Protein 8P5Q (pdb70)

Radius of gyration: 16.21 Å; Cα contacts (8 Å, |Δi|>4): 131; chains: 1; bounding box: 28×40×48 Å

Nearest PDB structures (foldseek):
  8p5q-assembly1_A  TM=1.008E+00  e=1.296E-24  Arabidopsis thaliana
  3mvc-assembly1_A  TM=4.603E-01  e=8.590E+00  Caenorhabditis elegans
  3mvc-assembly2_B  TM=4.671E-01  e=9.714E+00  Caenorhabditis elegans

Solvent-accessible surface area: 8547 Å² total; per-residue (Å²): 111,82,206,101,77,58,83,11,123,147,23,46,76,75,2,17,96,24,15,149,106,30,171,109,106,22,52,72,111,182,11,50,22,74,56,0,24,78,4,0,132,94,20,23,125,118,11,187,24,64,22,8,55,131,158,22,170,34,82,32,81,70,113,48,116,44,132,17,142,10,47,90,97,31,17,31,33,52,3,57,44,16,10,35,34,0,104,31,2,16,72,107,94,69,18,126,84,163,80,14,17,1,21,34,158,34,2,114,61,25,22,138,106,20,68,79,111,9,32,110,4,60,36,41,88,33,131,176,154

Sequence (129 aa):
SSRYENQKRRRDWNTFGQYLRNHRPPLSLSRCCSGAHVLEFLRYLDQFGKTKVHTNICHFYGHPNPPAPCPCPLRQAWGSLDALIGRLRAAFEENGGKPETNPFGARAVRLYLREVRDMQSKARGVSYEKK

Secondary structure (DSSP, 8-state):
-HHHHHHHHHHHHHHHHHHHTSSS---STT--HHHHHHHHHHGGGG--EE---TTSTTTT-SS-SS---PPEE--HHHHHHHHHHHHHHHHHTT--GGG-GGGSHHHHHHHHHHHHHHHHHHT---S--

Foldseek 3Di:
DVVVLVVLVVLQVVVVVVQCPDVVRHDPLRCALVNVVVVQQVCQVVADAFQDDPPDPCFLPQDDPDDDPGGGGHALVRLVVNLVSQLVVCVVVPHDNVSRNSPDPSNVVVSVVRQVRRCRRNNHHPDDD

GO terms:
  GO:0005634 nucleus (C, IDA)
  GO:0005634 nucleus (C, TAS)
  GO:0010199 organ boundary specification between lateral organs and the meristem (P, IMP)
  GO:0010492 maintenance of shoot apical meristem identity (P, IMP)
  GO:0048441 petal development (P, IMP)
  GO:0048834 specification of petal number (P, IMP)
  GO:0090698 post-embryonic plant morphogenesis (P, IMP)

Organism: Arabidopsis thaliana (NCBI:txid3702)

B-factor: mean 77.56, std 21.85, range [41.19, 165.43]

InterPro domains:
  IPR006936 ALOG domain [PF04852] (45-167)
  IPR006936 ALOG domain [PS51697] (54-181)
  IPR040222 ALOG family [PTHR31165] (44-198)

Structure (mmCIF, N/CA/C/O backbone):
data_8P5Q
#
_entry.id   8P5Q
#
_cell.length_a   79.798
_cell.length_b   79.798
_cell.length_c   127.012
_cell.angle_alpha   90.00
_cell.angle_beta   90.00
_cell.angle_gamma   90.00
#
_symmetry.space_group_name_H-M   'P 43 2 2'
#
loop_
_entity.id
_entity.type
_entity.pdbx_description
1 polymer 'Protein LIGHT-DEPENDENT SHORT HYPOCOTYLS 3'
2 polymer "DNA (5'-D(*AP*CP*GP*TP*CP*AP*AP*CP*AP*GP*TP*AP*AP*AP*CP*TP*A)-3')"
3 polymer "DNA (5'-D(*TP*AP*GP*TP*TP*TP*AP*CP*TP*GP*TP*TP*GP*AP*CP*GP*T)-3')"
4 non-polymer 'ZINC ION'
5 non-polymer 'SULFATE ION'
6 water water
#
loop_
_atom_site.group_PDB
_atom_site.id
_atom_site.type_symbol
_atom_site.label_atom_id
_atom_site.label_alt_id
_atom_site.label_comp_id
_atom_site.label_asym_id
_atom_site.label_entity_id
_atom_site.label_seq_id
_atom_site.pdbx_PDB_ins_code
_atom_site.Cartn_x
_atom_site.Cartn_y
_atom_site.Cartn_z
_atom_site.occupancy
_atom_site.B_iso_or_equiv
_atom_site.auth_seq_id
_atom_site.auth_comp_id
_atom_site.auth_asym_id
_atom_site.auth_atom_id
_atom_site.pdbx_PDB_model_num
ATOM 1 N N . SER A 1 1 ? -21.398 24.171 25.359 1.00 101.83 10 SER A N 1
ATOM 2 C CA . SER A 1 1 ? -20.521 23.839 26.477 1.00 104.76 10 SER A CA 1
ATOM 3 C C . SER A 1 1 ? -20.817 22.438 27.004 1.00 107.40 10 SER A C 1
ATOM 4 O O . SER A 1 1 ? -19.958 21.557 26.956 1.00 111.67 10 SER A O 1
ATOM 7 N N . SER A 1 2 ? -22.036 22.236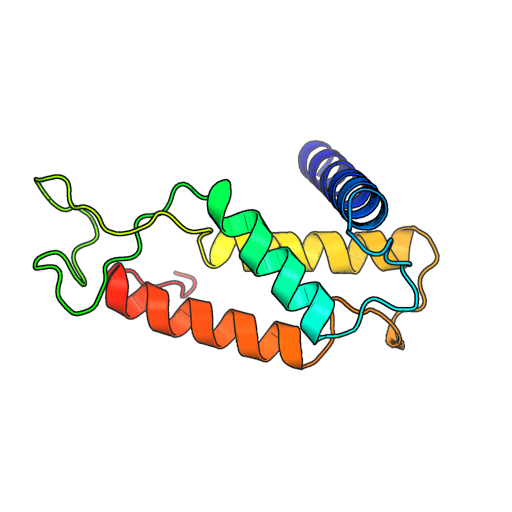 27.512 1.00 91.75 11 SER A N 1
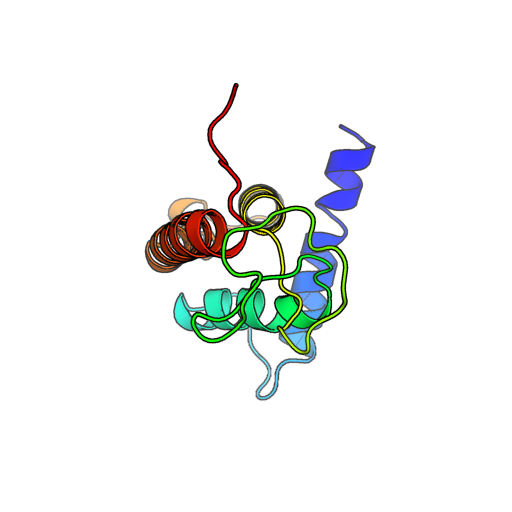ATOM 8 C CA . SER A 1 2 ? -22.418 20.913 27.996 1.00 87.54 11 SER A CA 1
ATOM 9 C C . SER A 1 2 ? -22.406 19.892 26.866 1.00 93.92 11 SER A C 1
ATOM 10 O O . SER A 1 2 ? -21.945 18.759 27.047 1.00 91.69 11 SER A O 1
ATOM 13 N N . ARG A 1 3 ? -22.911 20.272 25.691 1.00 73.87 12 ARG A N 1
ATOM 14 C CA . ARG A 1 3 ? -22.811 19.388 24.536 1.00 84.63 12 ARG A CA 1
ATOM 15 C C . ARG A 1 3 ? -21.361 19.230 24.098 1.00 76.57 12 ARG A C 1
ATOM 16 O O . ARG A 1 3 ? -20.949 18.145 23.670 1.00 81.49 12 ARG A O 1
ATOM 24 N N . TYR A 1 4 ? -20.571 20.300 24.207 1.00 77.72 13 TYR A N 1
ATOM 25 C CA . TYR A 1 4 ? -19.159 20.215 23.854 1.00 75.03 13 TYR A CA 1
ATOM 26 C C . TYR A 1 4 ? -18.405 19.295 24.806 1.00 75.68 13 TYR A C 1
ATOM 27 O O . TYR A 1 4 ? -17.587 18.477 24.369 1.00 69.92 13 TYR A O 1
ATOM 36 N N . GLU A 1 5 ? -18.673 19.407 26.109 1.00 72.92 14 GLU A N 1
ATOM 37 C CA . GLU A 1 5 ? -17.970 18.576 27.081 1.00 76.85 14 GLU A CA 1
ATOM 38 C C . GLU A 1 5 ? -18.333 17.105 26.924 1.00 78.48 14 GLU A C 1
ATOM 39 O O . GLU A 1 5 ? -17.456 16.235 26.995 1.00 72.91 14 GLU A O 1
ATOM 45 N N . ASN A 1 6 ? -19.616 16.801 26.718 1.00 71.28 15 ASN A N 1
ATOM 46 C CA . ASN A 1 6 ? -20.004 15.416 26.473 1.00 76.78 15 ASN A CA 1
ATOM 47 C C . ASN A 1 6 ? -19.393 14.903 25.178 1.00 73.71 15 ASN A C 1
ATOM 48 O O . ASN A 1 6 ? -18.981 13.740 25.093 1.00 77.79 15 ASN A O 1
ATOM 53 N N . GLN A 1 7 ? -19.319 15.761 24.159 1.00 66.38 16 GLN A N 1
ATOM 54 C CA . GLN A 1 7 ? -18.604 15.397 22.942 1.00 72.09 16 GLN A CA 1
ATOM 55 C C . GLN A 1 7 ? -17.139 15.101 23.237 1.00 63.72 16 GLN A C 1
ATOM 56 O O . GLN A 1 7 ? -16.582 14.115 22.739 1.00 65.57 16 GLN A O 1
ATOM 62 N N . LYS A 1 8 ? -16.498 15.946 24.051 1.00 70.49 17 LYS A N 1
ATOM 63 C CA . LYS A 1 8 ? -15.106 15.709 24.421 1.00 67.41 17 LYS A CA 1
ATOM 64 C C . LYS A 1 8 ? -14.960 14.420 25.217 1.00 67.24 17 LYS A C 1
ATOM 65 O O . LYS A 1 8 ? -14.047 13.626 24.964 1.00 63.29 17 LYS A O 1
ATOM 71 N N . ARG A 1 9 ? -15.849 14.196 26.190 1.00 64.59 18 ARG A N 1
ATOM 72 C CA A ARG A 1 9 ? -15.784 12.973 26.982 0.56 68.79 18 ARG A CA 1
ATOM 73 C CA B ARG A 1 9 ? -15.776 12.970 26.979 0.44 68.80 18 ARG A CA 1
ATOM 74 C C . ARG A 1 9 ? -15.969 11.739 26.105 1.00 71.34 18 ARG A C 1
ATOM 75 O O . ARG A 1 9 ? -15.275 10.730 26.282 1.00 75.79 18 ARG A O 1
ATOM 90 N N . ARG A 1 10 ? -16.899 11.804 25.149 1.00 72.54 19 ARG A N 1
ATOM 91 C CA . ARG A 1 10 ? -17.113 10.674 24.250 1.00 72.55 19 ARG A CA 1
ATOM 92 C C . ARG A 1 10 ? -15.880 10.401 23.397 1.00 69.24 19 ARG A C 1
ATOM 93 O O . ARG A 1 10 ? -15.511 9.241 23.182 1.00 75.33 19 ARG A O 1
ATOM 101 N N . ASP A 1 11 ? -15.228 11.457 22.902 1.00 64.42 20 ASP A N 1
ATOM 102 C CA . ASP A 1 11 ? -14.011 11.268 22.116 1.00 68.37 20 ASP A CA 1
ATOM 103 C C . ASP A 1 11 ? -12.891 10.673 22.958 1.00 64.17 20 ASP A C 1
ATOM 104 O O . ASP A 1 11 ? -12.084 9.884 22.454 1.00 66.25 20 ASP A O 1
ATOM 109 N N . TRP A 1 12 ? -12.820 11.041 24.239 1.00 61.14 21 TRP A N 1
ATOM 110 C CA . TRP A 1 12 ? -11.792 10.477 25.106 1.00 64.68 21 TRP A CA 1
ATOM 111 C C . TRP A 1 12 ? -12.030 8.992 25.345 1.00 72.29 21 TRP A C 1
ATOM 112 O O . TRP A 1 12 ? -11.083 8.197 25.339 1.00 69.07 21 TRP A O 1
ATOM 123 N N . ASN A 1 13 ? -13.288 8.596 25.556 1.00 72.65 22 ASN A N 1
ATOM 124 C CA . ASN A 1 13 ? -13.590 7.179 25.723 1.00 71.38 22 ASN A CA 1
ATOM 125 C C . ASN A 1 13 ? -13.447 6.422 24.410 1.00 65.73 22 ASN A C 1
ATOM 126 O O . ASN A 1 13 ? -13.014 5.264 24.409 1.00 75.55 22 ASN A O 1
ATOM 131 N N . THR A 1 14 ? -13.801 7.055 23.288 1.00 65.12 23 THR A N 1
ATOM 132 C CA . THR A 1 14 ? -13.573 6.436 21.987 1.00 74.80 23 THR A CA 1
ATOM 133 C C . THR A 1 14 ? -12.086 6.205 21.746 1.00 63.25 23 THR A C 1
ATOM 134 O O . THR A 1 14 ? -11.687 5.142 21.255 1.00 72.96 23 THR A O 1
ATOM 138 N N . PHE A 1 15 ? -11.250 7.185 22.095 1.00 68.49 24 PHE A N 1
ATOM 139 C CA . PHE A 1 15 ? -9.808 6.990 21.979 1.00 65.27 24 PHE A CA 1
ATOM 140 C C . PHE A 1 15 ? -9.315 5.915 22.936 1.00 70.42 24 PHE A C 1
ATOM 141 O O . PHE A 1 15 ? -8.338 5.220 22.636 1.00 63.26 24 PHE A O 1
ATOM 149 N N . GLY A 1 16 ? -9.977 5.761 24.084 1.00 61.02 25 GLY A N 1
ATOM 150 C CA . GLY A 1 16 ? -9.596 4.704 25.007 1.00 70.77 25 GLY A CA 1
ATOM 151 C C . GLY A 1 16 ? -9.891 3.323 24.453 1.00 72.32 25 GLY A C 1
ATOM 152 O O . GLY A 1 16 ? -9.043 2.428 24.503 1.00 82.11 25 GLY A O 1
ATOM 153 N N . GLN A 1 17 ? -11.101 3.132 23.918 1.00 82.22 26 GLN A N 1
ATOM 154 C CA . GLN A 1 17 ? -11.440 1.859 23.291 1.00 85.51 26 GLN A CA 1
ATOM 155 C C . GLN A 1 17 ? -10.559 1.584 22.080 1.00 74.74 26 GLN A C 1
ATOM 156 O O . GLN A 1 17 ? -10.272 0.420 21.774 1.00 72.87 26 GLN A O 1
ATOM 162 N N . TYR A 1 18 ? -10.121 2.637 21.383 1.00 70.93 27 TYR A N 1
ATOM 163 C CA . TYR A 1 18 ? -9.210 2.453 20.257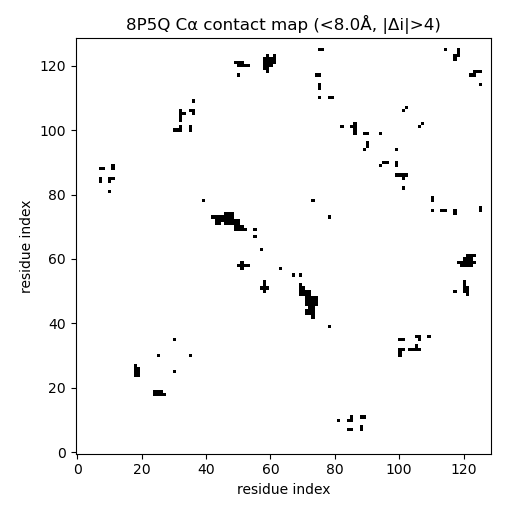 1.00 69.0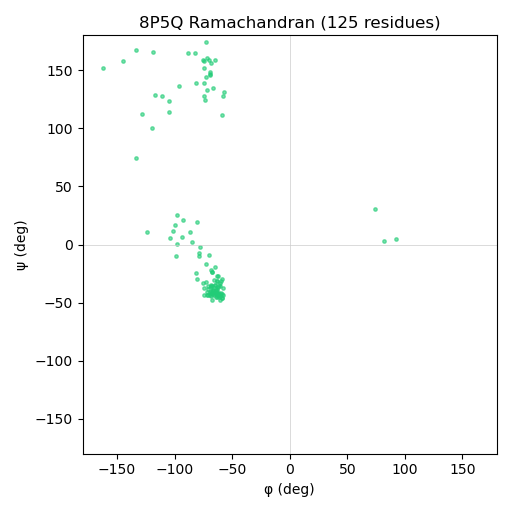5 27 TYR A CA 1
ATOM 164 C C . TYR A 1 18 ? -7.901 1.821 20.708 1.00 67.75 27 TYR A C 1
ATOM 165 O O . TYR A 1 18 ? -7.397 0.891 20.067 1.00 74.44 27 TYR A O 1
ATOM 174 N N . LEU A 1 19 ? -7.334 2.313 21.813 1.00 69.93 28 LEU A N 1
ATOM 175 C CA . LEU A 1 19 ? -6.082 1.749 22.306 1.00 80.32 28 LEU A CA 1
ATOM 176 C C . LEU A 1 19 ? -6.259 0.304 22.751 1.00 70.79 28 LEU A C 1
ATOM 177 O O . LEU A 1 19 ? -5.345 -0.513 22.592 1.00 75.54 28 LEU A O 1
ATOM 182 N N . ARG A 1 20 ? -7.422 -0.033 23.314 1.00 78.37 29 ARG A N 1
ATOM 183 C CA . ARG A 1 20 ? -7.639 -1.403 23.771 1.00 79.32 29 ARG A CA 1
ATOM 184 C C . ARG A 1 20 ? -7.899 -2.352 22.606 1.00 66.38 29 ARG A C 1
ATOM 185 O O . ARG A 1 20 ? -7.521 -3.528 22.670 1.00 76.68 29 ARG A O 1
ATOM 193 N N . ASN A 1 21 ? -8.538 -1.869 21.543 1.00 75.08 30 ASN A N 1
ATOM 194 C CA . ASN A 1 21 ? -8.759 -2.654 20.335 1.00 75.12 30 ASN A CA 1
ATOM 195 C C . ASN A 1 21 ? -7.575 -2.600 19.377 1.00 81.59 30 ASN A C 1
ATOM 196 O O . ASN A 1 21 ? -7.648 -3.178 18.287 1.00 87.75 30 ASN A O 1
ATOM 201 N N . HIS A 1 22 ? -6.499 -1.918 19.753 1.00 71.85 31 HIS A N 1
ATOM 202 C CA . HIS A 1 22 ? -5.295 -1.883 18.936 1.00 73.86 31 HIS A CA 1
ATOM 203 C C . HIS A 1 22 ? -4.578 -3.226 19.013 1.00 65.10 31 HIS A C 1
ATOM 204 O O . HIS A 1 22 ? -4.576 -3.886 20.054 1.00 60.59 31 HIS A O 1
ATOM 211 N N . ARG A 1 23 ? -3.978 -3.636 17.901 1.00 61.75 32 ARG A N 1
ATOM 212 C CA . ARG A 1 23 ? -3.239 -4.898 17.830 1.00 80.46 32 ARG A CA 1
ATOM 213 C C . ARG A 1 23 ? -1.849 -4.638 17.268 1.00 80.73 32 ARG A C 1
ATOM 214 O O . ARG A 1 23 ? -1.725 -4.276 16.079 1.00 67.34 32 ARG A O 1
ATOM 222 N N . PRO A 1 24 ? -0.783 -4.805 18.067 1.00 69.68 33 PRO A N 1
ATOM 223 C CA . PRO A 1 24 ? -0.771 -5.184 19.491 1.00 71.95 33 PRO A CA 1
ATOM 224 C C . PRO A 1 24 ? -1.412 -4.122 20.382 1.00 70.08 33 PRO A C 1
ATOM 225 O O . PRO A 1 24 ? -1.530 -2.967 19.981 1.00 59.95 33 PRO A O 1
ATOM 229 N N . PRO A 1 25 ? -1.856 -4.503 21.580 1.00 73.95 34 PRO A N 1
ATOM 230 C CA . PRO A 1 25 ? -2.470 -3.525 22.488 1.00 77.22 34 PRO A CA 1
ATOM 231 C C . PRO A 1 25 ? -1.524 -2.369 22.782 1.00 72.56 34 PRO A C 1
ATOM 232 O O . PRO A 1 25 ? -0.355 -2.569 23.120 1.00 76.30 34 PRO A O 1
ATOM 236 N N . LEU A 1 26 ? -2.045 -1.153 22.651 1.00 76.30 35 LEU A N 1
ATOM 237 C CA . LEU A 1 26 ? -1.258 0.066 22.761 1.00 80.42 35 LEU A CA 1
ATOM 238 C C . LEU A 1 26 ? -1.636 0.816 24.030 1.00 70.12 35 LEU A C 1
ATOM 239 O O . LEU A 1 26 ? -2.818 1.086 24.268 1.00 78.37 35 LEU A O 1
ATOM 244 N N . SER A 1 27 ? -0.635 1.156 24.835 1.00 69.82 36 SER A N 1
ATOM 245 C CA . SER A 1 27 ? -0.849 1.931 26.046 1.00 68.89 36 SER A CA 1
ATOM 246 C C . SER A 1 27 ? -0.779 3.426 25.746 1.00 74.03 36 SER A C 1
ATOM 247 O O . SER A 1 27 ? -0.293 3.857 24.697 1.00 69.92 36 SER A O 1
ATOM 250 N N . LEU A 1 28 ? -1.268 4.224 26.698 1.00 72.89 37 LEU A N 1
ATOM 251 C CA . LEU A 1 28 ? -1.269 5.673 26.524 1.00 71.68 37 LEU A CA 1
ATOM 252 C C . LEU A 1 28 ? 0.149 6.232 26.513 1.00 72.65 37 LEU A C 1
ATOM 253 O O . LEU A 1 28 ? 0.457 7.142 25.734 1.00 72.93 37 LEU A O 1
ATOM 258 N N . SER A 1 29 ? 1.028 5.700 27.364 1.00 72.44 38 SER A N 1
ATOM 259 C CA . SER A 1 29 ? 2.394 6.203 27.431 1.00 71.64 38 SER A CA 1
ATOM 260 C C . SER A 1 29 ? 3.194 5.888 26.175 1.00 75.60 38 SER A C 1
ATOM 261 O O . SER A 1 29 ? 4.184 6.574 25.901 1.00 81.27 38 SER A O 1
ATOM 264 N N . ARG A 1 30 ? 2.793 4.874 25.408 1.00 66.41 39 ARG A N 1
ATOM 265 C CA . ARG A 1 30 ? 3.498 4.490 24.194 1.00 63.59 39 ARG A CA 1
ATOM 266 C C . ARG A 1 30 ? 2.827 5.025 22.935 1.00 66.00 39 ARG A C 1
ATOM 267 O O . ARG A 1 30 ? 3.119 4.548 21.833 1.00 62.68 39 ARG A O 1
ATOM 275 N N . CYS A 1 31 ? 1.942 6.011 23.078 1.00 67.22 40 CYS A N 1
ATOM 276 C CA A CYS A 1 31 ? 1.262 6.622 21.938 0.47 66.58 40 CYS A CA 1
ATOM 277 C CA B CYS A 1 31 ? 1.262 6.626 21.938 0.53 66.58 40 CYS A CA 1
ATOM 278 C C . CYS A 1 31 ? 2.208 7.636 21.304 1.00 69.15 40 CYS A C 1
ATOM 279 O O . CYS A 1 31 ? 2.188 8.826 21.620 1.00 68.22 40 CYS A O 1
ATOM 284 N N . SER A 1 32 ? 3.048 7.153 20.394 1.00 69.33 41 SER A N 1
ATOM 285 C CA . SER A 1 32 ? 4.015 8.011 19.727 1.00 57.06 41 SER A CA 1
ATOM 286 C C . SER A 1 32 ? 3.311 8.925 18.728 1.00 60.70 41 SER A C 1
ATOM 287 O O . SER A 1 32 ? 2.105 8.819 18.480 1.00 62.32 41 SER A O 1
ATOM 290 N N . GLY A 1 33 ? 4.087 9.837 18.141 1.00 60.57 42 GLY A N 1
ATOM 291 C CA . GLY A 1 33 ? 3.543 10.688 17.098 1.00 51.09 42 GLY A CA 1
ATOM 292 C C . GLY A 1 33 ? 2.996 9.889 15.932 1.00 59.08 42 GLY A C 1
ATOM 293 O O . GLY A 1 33 ? 1.909 10.176 15.425 1.00 58.45 42 GLY A O 1
ATOM 294 N N . ALA A 1 34 ? 3.734 8.862 15.504 1.00 54.33 43 ALA A N 1
ATOM 295 C CA . ALA A 1 34 ? 3.254 8.009 14.423 1.00 65.79 43 ALA A CA 1
ATOM 296 C C . ALA A 1 34 ? 1.946 7.324 14.797 1.00 70.53 43 ALA A C 1
ATOM 297 O O . ALA A 1 34 ? 1.070 7.137 13.945 1.00 62.35 43 ALA A O 1
ATOM 299 N N . HIS A 1 35 ? 1.793 6.947 16.070 1.00 67.07 44 HIS A N 1
ATOM 300 C CA . HIS A 1 35 ? 0.579 6.254 16.492 1.00 65.97 44 HIS A CA 1
ATOM 301 C C . HIS A 1 35 ? -0.623 7.192 16.505 1.00 61.67 44 HIS A C 1
ATOM 302 O O . HIS A 1 35 ? -1.733 6.788 16.141 1.00 60.64 44 HIS A O 1
ATOM 309 N N . VAL A 1 36 ? -0.424 8.446 16.918 1.00 52.45 45 VAL A N 1
ATOM 310 C CA . VAL A 1 36 ? -1.514 9.417 16.869 1.00 51.22 45 VAL A CA 1
ATOM 311 C C . VAL A 1 36 ? -1.957 9.642 15.430 1.00 59.01 45 VAL A C 1
ATOM 312 O O . VAL A 1 36 ? -3.158 9.688 15.133 1.00 51.16 45 VAL A O 1
ATOM 316 N N . LEU A 1 37 ? -0.997 9.779 14.512 1.00 53.71 46 LEU A N 1
ATOM 317 C CA . LEU A 1 37 ? -1.344 9.923 13.102 1.00 56.29 46 LEU A CA 1
ATOM 318 C C . LEU A 1 37 ? -2.034 8.671 12.577 1.00 62.47 46 LEU A C 1
ATOM 319 O O . LEU A 1 37 ? -2.980 8.765 11.787 1.00 56.61 46 LEU A O 1
ATOM 324 N N . GLU A 1 38 ? -1.574 7.491 13.010 1.00 48.45 47 GLU A N 1
ATOM 325 C CA . GLU A 1 38 ? -2.258 6.249 12.665 1.00 55.77 47 GLU A CA 1
ATOM 326 C C . GLU A 1 38 ? -3.706 6.275 13.141 1.00 56.55 47 GLU A C 1
ATOM 327 O O . GLU A 1 38 ? -4.607 5.786 12.450 1.00 55.66 47 GLU A O 1
ATOM 333 N N . PHE A 1 39 ? -3.949 6.858 14.318 1.00 57.34 48 PHE A N 1
ATOM 334 C CA . PHE A 1 39 ? -5.313 6.982 14.824 1.00 55.99 48 PHE A CA 1
ATOM 335 C C . PHE A 1 39 ? -6.140 7.929 13.962 1.00 56.50 48 PHE A C 1
ATOM 336 O O . PHE A 1 39 ? -7.314 7.658 13.685 1.00 58.84 48 PHE A O 1
ATOM 344 N N . LEU A 1 40 ? -5.543 9.037 13.516 1.00 53.51 49 LEU A N 1
ATOM 345 C CA . LEU A 1 40 ? -6.281 9.985 12.687 1.00 50.75 49 LEU A CA 1
ATOM 346 C C . LEU A 1 40 ? -6.600 9.396 11.317 1.00 54.09 49 LEU A C 1
ATOM 347 O O . LEU A 1 40 ? -7.665 9.672 10.754 1.00 56.24 49 LEU A O 1
ATOM 352 N N . ARG A 1 41 ? -5.694 8.587 10.761 1.00 53.45 50 ARG A N 1
ATOM 353 C CA . ARG A 1 41 ? -5.986 7.929 9.490 1.00 53.43 50 ARG A CA 1
ATOM 354 C C . ARG A 1 41 ? -7.079 6.882 9.656 1.00 61.22 50 ARG A C 1
ATOM 355 O O . ARG A 1 41 ? -7.915 6.700 8.763 1.00 58.16 50 ARG A O 1
ATOM 363 N N . TYR A 1 42 ? -7.083 6.186 10.796 1.00 56.41 51 TYR A N 1
ATOM 364 C CA . TYR A 1 42 ? -8.122 5.201 11.077 1.00 54.79 51 TYR A CA 1
ATOM 365 C C . TYR A 1 42 ? -9.512 5.826 11.065 1.00 61.09 51 TYR A C 1
ATOM 366 O O . TYR A 1 42 ? -10.490 5.157 10.718 1.00 55.26 51 TYR A O 1
ATOM 375 N N . LEU A 1 43 ? -9.618 7.106 11.422 1.00 51.64 52 LEU A N 1
ATOM 376 C CA . LEU A 1 43 ? -10.913 7.767 11.497 1.00 58.80 52 LEU A CA 1
ATOM 377 C C . LEU A 1 43 ? -11.457 8.187 10.139 1.00 56.71 52 LEU A C 1
ATOM 378 O O . LEU A 1 43 ? -12.620 8.598 10.064 1.00 55.33 52 LEU A O 1
ATOM 383 N N . ASP A 1 44 ? -10.657 8.101 9.070 1.00 53.39 53 ASP A N 1
ATOM 384 C CA . ASP A 1 44 ? -11.144 8.507 7.754 1.00 51.67 53 ASP A CA 1
ATOM 385 C C . ASP A 1 44 ? -12.317 7.650 7.294 1.00 65.58 53 ASP A C 1
ATOM 386 O O . ASP A 1 44 ? -13.149 8.114 6.506 1.00 66.11 53 ASP A O 1
ATOM 391 N N . GLN A 1 45 ? -12.407 6.406 7.771 1.00 53.12 54 GLN A N 1
ATOM 392 C CA . GLN A 1 45 ? -13.528 5.552 7.396 1.00 57.35 54 GLN A CA 1
ATOM 393 C C . GLN A 1 45 ? -14.858 6.078 7.916 1.00 63.87 54 GLN A C 1
ATOM 394 O O . GLN A 1 45 ? -15.909 5.680 7.405 1.00 64.53 54 GLN A O 1
ATOM 400 N N . PHE A 1 46 ? -14.842 6.952 8.921 1.00 61.29 55 PHE A N 1
ATOM 401 C CA . PHE A 1 46 ? -16.056 7.572 9.429 1.00 66.68 55 PHE A CA 1
ATOM 402 C C . PHE A 1 46 ? -16.281 8.965 8.861 1.00 70.98 55 PHE A C 1
ATOM 403 O O . PHE A 1 46 ? -17.266 9.616 9.221 1.00 70.14 55 PHE A O 1
ATOM 411 N N . GLY A 1 47 ? -15.392 9.438 7.991 1.00 56.99 56 GLY A N 1
ATOM 412 C CA . GLY A 1 47 ? -15.587 10.730 7.373 1.00 57.74 56 GLY A CA 1
ATOM 413 C C . GLY A 1 47 ? -16.706 10.714 6.352 1.00 58.53 56 GLY A C 1
ATOM 414 O O . GLY A 1 47 ? -17.125 9.670 5.851 1.00 57.29 56 GLY A O 1
ATOM 415 N N . LYS A 1 48 ? -17.209 11.909 6.046 1.00 53.75 57 LYS A N 1
ATOM 416 C CA . LYS A 1 48 ? -18.262 12.076 5.053 1.00 59.75 57 LYS A CA 1
ATOM 417 C C . LYS A 1 48 ? -17.863 13.050 3.953 1.00 61.91 57 LYS A C 1
ATOM 418 O O . LYS A 1 48 ? -18.708 13.427 3.133 1.00 62.52 57 LYS A O 1
ATOM 424 N N . THR A 1 49 ? -16.595 13.447 3.898 1.00 51.89 58 THR A N 1
ATOM 425 C CA . THR A 1 49 ? -16.144 14.522 3.025 1.00 52.74 58 THR A CA 1
ATOM 426 C C . TH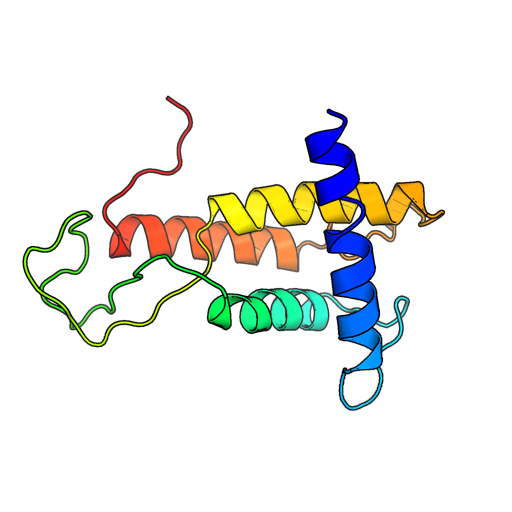R A 1 49 ? -15.390 13.946 1.832 1.00 56.57 58 THR A C 1
ATOM 427 O O . THR A 1 49 ? -14.396 13.230 2.003 1.00 56.80 58 THR A O 1
ATOM 431 N N . LYS A 1 50 ? -15.864 14.272 0.632 1.00 54.85 59 LYS A N 1
ATOM 432 C CA . LYS A 1 50 ? -15.250 13.804 -0.605 1.00 50.58 59 LYS A CA 1
ATOM 433 C C . LYS A 1 50 ? -13.945 14.556 -0.847 1.00 59.58 59 LYS A C 1
ATOM 434 O O . LYS A 1 50 ? -13.932 15.791 -0.880 1.00 57.70 59 LYS A O 1
ATOM 440 N N . VAL A 1 51 ? -12.847 13.820 -1.003 1.00 52.97 60 VAL A N 1
ATOM 441 C CA . VAL A 1 51 ? -11.538 14.406 -1.289 1.00 48.75 60 VAL A CA 1
ATOM 442 C C . VAL A 1 51 ? -11.082 13.831 -2.623 1.00 48.54 60 VAL A C 1
ATOM 443 O O . VAL A 1 51 ? -10.586 12.700 -2.686 1.00 52.44 60 VAL A O 1
ATOM 447 N N . HIS A 1 52 ? -11.241 14.607 -3.691 1.00 48.64 61 HIS A N 1
ATOM 448 C CA . HIS A 1 52 ? -10.979 14.099 -5.028 1.00 56.07 61 HIS A CA 1
ATOM 449 C C . HIS A 1 52 ? -9.494 13.846 -5.248 1.00 60.56 61 HIS A C 1
ATOM 450 O O . HIS A 1 52 ? -8.632 14.550 -4.714 1.00 55.70 61 HIS A O 1
ATOM 457 N N . THR A 1 53 ? -9.202 12.821 -6.045 1.00 45.68 62 THR A N 1
ATOM 458 C CA . THR A 1 53 ? -7.840 12.551 -6.471 1.00 53.67 62 THR A CA 1
ATOM 459 C C . THR A 1 53 ? -7.479 13.431 -7.663 1.00 56.92 62 THR A C 1
ATOM 460 O O . THR A 1 53 ? -8.342 14.012 -8.326 1.00 56.16 62 THR A O 1
ATOM 464 N N . ASN A 1 54 ? -6.179 13.506 -7.952 1.00 51.52 63 ASN A N 1
ATOM 465 C CA . ASN A 1 54 ? -5.706 14.374 -9.024 1.00 48.23 63 ASN A CA 1
ATOM 466 C C . ASN A 1 54 ? -6.098 13.884 -10.413 1.00 61.59 63 ASN A C 1
ATOM 467 O O . ASN A 1 54 ? -5.910 14.626 -11.383 1.00 58.48 63 ASN A O 1
ATOM 472 N N . ILE A 1 55 ? -6.641 12.671 -10.537 1.00 58.44 64 ILE A N 1
ATOM 473 C CA . ILE A 1 55 ? -7.089 12.165 -11.832 1.00 51.37 64 ILE A CA 1
ATOM 474 C C . ILE A 1 55 ? -8.591 12.315 -12.036 1.00 47.51 64 ILE A C 1
ATOM 475 O O . ILE A 1 55 ? -9.074 12.099 -13.160 1.00 57.65 64 ILE A O 1
ATOM 480 N N . CYS A 1 56 ? -9.342 12.672 -10.998 1.00 58.02 65 CYS A N 1
ATOM 481 C CA . CYS A 1 56 ? -10.782 12.843 -11.131 1.00 62.54 65 CYS A CA 1
ATOM 482 C C . CYS A 1 56 ? -11.101 14.208 -11.723 1.00 62.22 65 CYS A C 1
ATOM 483 O O . CYS A 1 56 ? -10.495 15.219 -11.356 1.00 58.97 65 CYS A O 1
ATOM 486 N N . HIS A 1 57 ? -12.075 14.233 -12.634 1.00 64.27 66 HIS A N 1
ATOM 487 C CA . HIS A 1 57 ? -12.442 15.483 -13.289 1.00 64.23 66 HIS A CA 1
ATOM 488 C C . HIS A 1 57 ? -12.985 16.509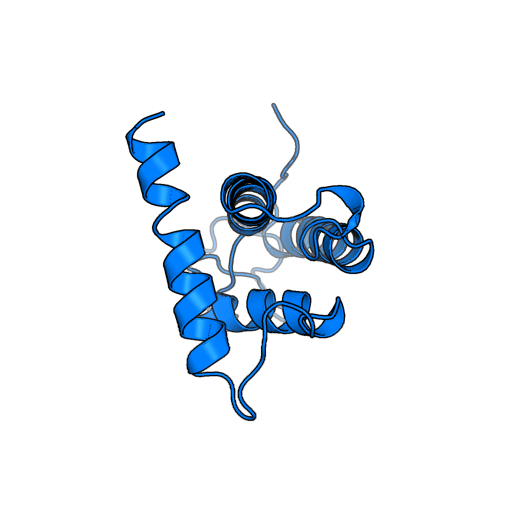 -12.300 1.00 64.66 66 HIS A C 1
ATOM 489 O O . HIS A 1 57 ? -12.866 17.717 -12.534 1.00 67.29 66 HIS A O 1
ATOM 496 N N . PHE A 1 58 ? -13.571 16.058 -11.191 1.00 56.82 67 PHE A N 1
ATOM 497 C CA . PHE A 1 58 ? -14.193 16.952 -10.221 1.00 60.30 67 PHE A CA 1
ATOM 498 C C . PHE A 1 58 ? -13.213 17.491 -9.187 1.00 62.02 67 PHE A C 1
ATOM 499 O O . PHE A 1 58 ? -13.648 18.089 -8.197 1.00 60.32 67 PHE A O 1
ATOM 507 N N . TYR A 1 59 ? -11.913 17.285 -9.384 1.00 62.47 68 TYR A N 1
ATOM 508 C CA . TYR A 1 59 ? -10.916 17.843 -8.480 1.00 53.70 68 TYR A CA 1
ATOM 509 C C . TYR A 1 59 ? -11.062 19.358 -8.420 1.00 51.51 68 TYR A C 1
ATOM 510 O O . TYR A 1 59 ? -11.105 20.032 -9.454 1.00 50.72 68 TYR A O 1
ATOM 519 N N . GLY A 1 60 ? -11.157 19.893 -7.206 1.00 53.18 69 GLY A N 1
ATOM 520 C CA . GLY A 1 60 ? -11.328 21.319 -7.027 1.00 54.50 69 GLY A CA 1
ATOM 521 C C . GLY A 1 60 ? -12.745 21.834 -7.180 1.00 65.48 69 GLY A C 1
ATOM 522 O O . GLY A 1 60 ? -12.950 23.052 -7.106 1.00 58.69 69 GLY A O 1
ATOM 523 N N . HIS A 1 61 ? -13.726 20.959 -7.397 1.00 59.98 70 HIS A N 1
ATOM 524 C CA . HIS A 1 61 ? -15.124 21.374 -7.486 1.00 62.50 70 HIS A CA 1
ATOM 525 C C . HIS A 1 61 ? -15.848 20.986 -6.206 1.00 72.06 70 HIS A C 1
ATOM 526 O O . HIS A 1 61 ? -16.005 19.786 -5.930 1.00 74.00 70 HIS A O 1
ATOM 533 N N . PRO A 1 62 ? -16.310 21.948 -5.403 1.00 71.97 71 PRO A N 1
ATOM 534 C CA . PRO A 1 62 ? -16.966 21.593 -4.134 1.00 81.82 71 PRO A CA 1
ATOM 535 C C . PRO A 1 62 ? -18.358 21.005 -4.300 1.00 82.63 71 PRO A C 1
ATOM 536 O O . PRO A 1 62 ? -18.865 20.396 -3.349 1.00 87.73 71 PRO A O 1
ATOM 540 N N . ASN A 1 63 ? -18.991 21.161 -5.462 1.00 77.01 72 ASN A N 1
ATOM 541 C CA . ASN A 1 63 ? -20.343 20.654 -5.707 1.00 90.19 72 ASN A CA 1
ATOM 542 C C . ASN A 1 63 ? -20.391 19.944 -7.054 1.00 78.74 72 ASN A C 1
ATOM 543 O O . ASN A 1 63 ? -20.952 20.464 -8.028 1.00 83.27 72 ASN A O 1
ATOM 548 N N . PRO A 1 64 ? -19.826 18.739 -7.143 1.00 79.65 73 PRO A N 1
ATOM 549 C CA . PRO A 1 64 ? -19.837 18.021 -8.413 1.00 82.90 73 PRO A CA 1
ATOM 550 C C . PRO A 1 64 ? -21.240 17.562 -8.764 1.00 92.76 73 PRO A C 1
ATOM 551 O O . PRO A 1 64 ? -22.039 17.219 -7.874 1.00 92.01 73 PRO A O 1
ATOM 555 N N . PRO A 1 65 ? -21.591 17.539 -10.048 1.00 83.88 74 PRO A N 1
ATOM 556 C CA . PRO A 1 65 ? -22.945 17.134 -10.438 1.00 97.93 74 PRO A CA 1
ATOM 557 C C . PRO A 1 65 ? -23.057 15.652 -10.761 1.00 95.31 74 PRO A C 1
ATOM 558 O O . PRO A 1 65 ? -23.985 15.242 -11.463 1.00 94.20 74 PRO A O 1
ATOM 562 N N . ALA A 1 66 ? -22.123 14.841 -10.266 1.00 98.45 75 ALA A N 1
ATOM 563 C CA . ALA A 1 66 ? -22.119 13.416 -10.566 1.00 94.52 75 ALA A CA 1
ATOM 564 C C . ALA A 1 66 ? -21.240 12.706 -9.550 1.00 92.74 75 ALA A C 1
ATOM 565 O O . ALA A 1 66 ? -20.302 13.311 -9.020 1.00 92.70 75 ALA A O 1
ATOM 567 N N . PRO A 1 67 ? -21.514 11.439 -9.255 1.00 91.82 76 PRO A N 1
ATOM 568 C CA . PRO A 1 67 ? -20.667 10.698 -8.318 1.00 80.45 76 PRO A CA 1
ATOM 569 C C . PRO A 1 67 ? -19.342 10.300 -8.952 1.00 88.09 76 PRO A C 1
ATOM 570 O O . PRO A 1 67 ? -19.196 10.224 -10.173 1.00 79.07 76 PRO A O 1
ATOM 574 N N . CYS A 1 68 ? -18.366 10.047 -8.088 1.00 70.87 77 CYS A N 1
ATOM 575 C CA . CYS A 1 68 ? -17.059 9.574 -8.516 1.00 76.88 77 CYS A CA 1
ATOM 576 C C . CYS A 1 68 ? -16.540 8.603 -7.470 1.00 61.43 77 CYS A C 1
ATOM 577 O O . CYS A 1 68 ? -16.990 8.628 -6.318 1.00 60.34 77 CYS A O 1
ATOM 580 N N . PRO A 1 69 ? -15.599 7.722 -7.837 1.00 71.08 78 PRO A N 1
ATOM 581 C CA . PRO A 1 69 ? -15.089 6.746 -6.865 1.00 70.52 78 PRO A CA 1
ATOM 582 C C . PRO A 1 69 ? -14.034 7.310 -5.923 1.00 67.10 78 PRO A C 1
ATOM 583 O O . PRO A 1 69 ? -13.285 6.546 -5.307 1.00 82.37 78 PRO A O 1
ATOM 587 N N . CYS A 1 70 ? -13.962 8.632 -5.795 1.00 58.36 79 CYS A N 1
ATOM 588 C CA . CYS A 1 70 ? -12.985 9.230 -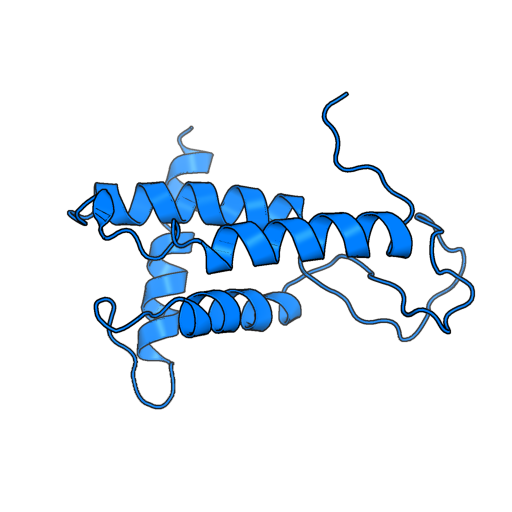4.900 1.00 56.47 79 CYS A CA 1
ATOM 589 C C . CYS A 1 70 ? -13.351 8.940 -3.443 1.00 56.63 79 CYS A C 1
ATOM 590 O O . CYS A 1 70 ? -14.532 8.836 -3.099 1.00 61.74 79 CYS A O 1
ATOM 593 N N . PRO A 1 71 ? -12.359 8.810 -2.568 1.00 60.96 80 PRO A N 1
ATOM 594 C CA . PRO A 1 71 ? -12.635 8.373 -1.197 1.00 62.12 80 PRO A CA 1
ATOM 595 C C . PRO A 1 71 ? -13.253 9.476 -0.350 1.00 64.90 80 PRO A C 1
ATOM 596 O O . PRO A 1 71 ? -13.143 10.669 -0.642 1.00 57.95 80 PRO A O 1
ATOM 600 N N . LEU A 1 72 ? -13.922 9.044 0.717 1.00 65.03 81 LEU A N 1
ATOM 601 C CA . LEU A 1 72 ? -14.440 9.935 1.744 1.00 60.05 81 LEU A CA 1
ATOM 602 C C . LEU A 1 72 ? -13.451 9.995 2.900 1.00 61.33 81 LEU A C 1
ATOM 603 O O . LEU A 1 72 ? -12.920 8.966 3.328 1.00 53.86 81 LEU A O 1
ATOM 608 N N . ARG A 1 73 ? -13.210 11.204 3.403 1.00 46.47 82 ARG A N 1
ATOM 609 C CA . ARG A 1 73 ? -12.227 11.436 4.451 1.00 51.96 82 ARG A CA 1
ATOM 610 C C . ARG A 1 73 ? -12.827 12.320 5.536 1.00 55.22 82 ARG A C 1
ATOM 611 O O . ARG A 1 73 ? -13.893 12.918 5.368 1.00 59.31 82 ARG A O 1
ATOM 619 N N . GLN A 1 74 ? -12.125 12.394 6.665 1.00 49.13 83 GLN A N 1
ATOM 620 C CA . GLN A 1 74 ? -12.429 13.399 7.676 1.00 55.64 83 GLN A CA 1
ATOM 621 C C . GLN A 1 74 ? -11.997 14.770 7.174 1.00 57.87 83 GLN A C 1
ATOM 622 O O . GLN A 1 74 ? -10.888 14.929 6.657 1.00 53.91 83 GLN A O 1
ATOM 628 N N . ALA A 1 75 ? -12.871 15.761 7.319 1.00 59.86 84 ALA A N 1
ATOM 629 C CA . ALA A 1 75 ? -12.502 17.110 6.927 1.00 48.51 84 ALA A CA 1
ATOM 630 C C . ALA A 1 75 ? -11.456 17.667 7.886 1.00 53.19 84 ALA A C 1
ATOM 631 O O . ALA A 1 75 ? -11.304 17.202 9.019 1.00 52.03 84 ALA A O 1
ATOM 633 N N . TRP A 1 76 ? -10.718 18.675 7.414 1.00 53.62 85 TRP A N 1
ATOM 634 C CA . TRP A 1 76 ? -9.704 19.295 8.261 1.00 50.91 85 TRP A CA 1
ATOM 635 C C . TRP A 1 76 ? -10.324 19.887 9.517 1.00 52.97 85 TRP A C 1
ATOM 636 O O . TRP A 1 76 ? -9.757 19.771 10.611 1.00 58.54 85 TRP A O 1
ATOM 647 N N . GLY A 1 77 ? -11.483 20.535 9.379 1.00 54.96 86 GLY A N 1
ATOM 648 C CA . GLY A 1 77 ? -12.124 21.141 10.533 1.00 53.51 86 GLY A CA 1
ATOM 649 C C . GLY A 1 77 ? -12.526 20.128 11.583 1.00 55.57 86 GLY A C 1
ATOM 650 O O . GLY A 1 77 ? -12.529 20.433 12.779 1.00 52.44 86 GLY A O 1
ATOM 651 N N . SER A 1 78 ? -12.874 18.913 11.154 1.00 55.59 87 SER A N 1
ATOM 652 C CA . SER A 1 78 ? -13.175 17.852 12.107 1.00 50.67 87 SER A CA 1
ATOM 653 C C . SER A 1 78 ? -11.922 17.428 12.859 1.00 56.24 87 SER A C 1
ATOM 654 O O . SER A 1 78 ? -11.949 17.266 14.085 1.00 55.56 87 SER A O 1
ATOM 657 N N . LEU A 1 79 ? -10.812 17.255 12.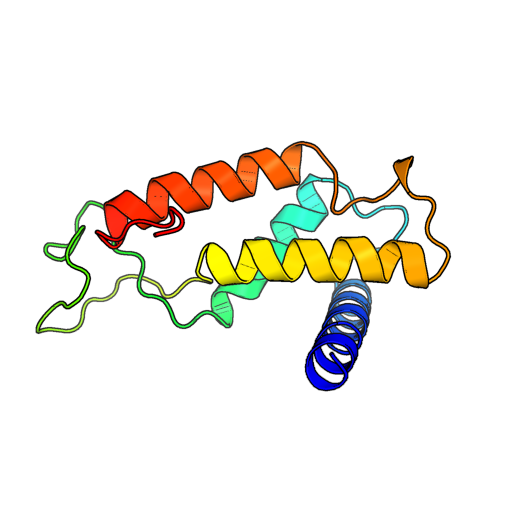141 1.00 55.90 88 LEU A N 1
ATOM 658 C CA . LEU A 1 79 ? -9.573 16.840 12.786 1.00 53.12 88 LEU A CA 1
ATOM 659 C C . LEU A 1 79 ? -9.027 17.940 13.683 1.00 49.50 88 LEU A C 1
ATOM 660 O O . LEU A 1 79 ? -8.552 17.666 14.791 1.00 55.52 88 LEU A O 1
ATOM 665 N N . ASP A 1 80 ? -9.085 19.191 13.219 1.00 47.16 89 ASP A N 1
ATOM 666 C CA . ASP A 1 80 ? -8.606 20.311 14.024 1.00 49.01 89 ASP A CA 1
ATOM 667 C C . ASP A 1 80 ? -9.356 20.397 15.346 1.00 55.21 89 ASP A C 1
ATOM 668 O O . ASP A 1 80 ? -8.747 20.555 16.410 1.00 56.17 89 ASP A O 1
ATOM 673 N N . ALA A 1 81 ? -10.685 20.289 15.299 1.00 54.55 90 ALA A N 1
ATOM 674 C CA . ALA A 1 81 ? -11.471 20.378 16.525 1.00 61.67 90 ALA A CA 1
ATOM 675 C C . ALA A 1 81 ? -11.241 19.166 17.417 1.00 58.74 90 ALA A C 1
ATOM 676 O O . ALA A 1 81 ? -11.134 19.302 18.641 1.00 51.43 90 ALA A O 1
ATOM 678 N N . LEU A 1 82 ? -11.167 17.973 16.821 1.00 52.99 91 LEU A N 1
ATOM 679 C CA . LEU A 1 82 ? -10.937 16.763 17.605 1.00 49.20 91 LEU A CA 1
ATOM 680 C C . LEU A 1 82 ? -9.626 16.845 18.375 1.00 54.88 91 LEU A C 1
ATOM 681 O O . LEU A 1 82 ? -9.561 16.457 19.548 1.00 51.73 91 LEU A O 1
ATOM 686 N N . ILE A 1 83 ? -8.570 17.348 17.733 1.00 49.62 92 ILE A N 1
ATOM 687 C CA . ILE A 1 83 ? -7.282 17.462 18.409 1.00 46.97 92 ILE A CA 1
ATOM 688 C C . ILE A 1 83 ? -7.393 18.405 19.599 1.00 53.51 92 ILE A C 1
ATOM 689 O O . ILE A 1 83 ? -6.840 18.140 20.673 1.00 58.20 92 ILE A O 1
ATOM 694 N N . GLY A 1 84 ? -8.125 19.509 19.435 1.00 57.87 93 GLY A N 1
ATOM 695 C CA . GLY A 1 84 ? -8.346 20.407 20.557 1.00 54.74 93 GLY A CA 1
ATOM 696 C C . GLY A 1 84 ? -9.058 19.730 21.713 1.00 55.93 93 GLY A C 1
ATOM 697 O O . GLY A 1 84 ? -8.685 19.911 22.874 1.00 61.82 93 GLY A O 1
ATOM 698 N N . ARG A 1 85 ? -10.082 18.930 21.412 1.00 51.87 94 ARG A N 1
ATOM 699 C CA . ARG A 1 85 ? -10.804 18.241 22.477 1.00 64.65 94 ARG A CA 1
ATOM 700 C C . ARG A 1 85 ? -9.932 17.179 23.139 1.00 57.72 94 ARG A C 1
ATOM 701 O O . ARG A 1 85 ? -9.958 17.025 24.366 1.00 63.68 94 ARG A O 1
ATOM 709 N N . LEU A 1 86 ? -9.144 16.445 22.348 1.00 58.30 95 LEU A N 1
ATOM 710 C CA . LEU A 1 86 ? -8.289 15.409 22.921 1.00 64.66 95 LEU A CA 1
ATOM 711 C C . LEU A 1 86 ? -7.111 16.003 23.683 1.00 57.91 95 LEU A C 1
ATOM 712 O O . LEU A 1 86 ? -6.661 15.416 24.674 1.00 58.89 95 LEU A O 1
ATOM 717 N N . ARG A 1 87 ? -6.599 17.155 23.243 1.00 53.15 96 ARG A N 1
ATOM 718 C CA . ARG A 1 87 ? -5.564 17.844 24.009 1.00 53.76 96 ARG A CA 1
ATOM 719 C C . ARG A 1 87 ? -6.061 18.182 25.408 1.00 56.33 96 ARG A C 1
ATOM 720 O O . ARG A 1 87 ? -5.359 17.964 26.402 1.00 60.74 96 ARG A O 1
ATOM 728 N N . ALA A 1 88 ? -7.279 18.717 25.506 1.00 57.48 97 ALA A N 1
ATOM 729 C CA . ALA A 1 88 ? -7.825 19.062 26.814 1.00 55.72 97 ALA A CA 1
ATOM 730 C C . ALA A 1 88 ? -8.178 17.814 27.611 1.00 57.94 97 ALA A C 1
ATOM 731 O O . ALA A 1 88 ? -7.883 17.732 28.809 1.00 63.93 97 ALA A O 1
ATOM 733 N N . ALA A 1 89 ? -8.803 16.827 26.961 1.00 64.41 98 ALA A N 1
ATOM 734 C CA . ALA A 1 89 ? -9.200 15.611 27.664 1.00 63.24 98 ALA A CA 1
ATOM 735 C C . ALA A 1 89 ? -7.999 14.881 28.247 1.00 63.27 98 ALA A C 1
ATOM 736 O O . ALA A 1 89 ? -8.108 14.260 29.311 1.00 66.17 98 ALA A O 1
ATOM 738 N N . PHE A 1 90 ? -6.847 14.948 27.575 1.00 61.47 99 PHE A N 1
ATOM 739 C CA . PHE A 1 90 ? -5.644 14.328 28.117 1.00 59.96 99 PHE A CA 1
ATOM 740 C C . PHE A 1 90 ? -5.222 14.995 29.421 1.00 65.03 99 PHE A C 1
ATOM 741 O O . PHE A 1 90 ? -4.860 14.314 30.387 1.00 72.94 99 PHE A O 1
ATOM 749 N N . GLU A 1 91 ? -5.278 16.326 29.472 1.00 61.90 100 GLU A N 1
ATOM 750 C CA . GLU A 1 91 ? -4.845 17.037 30.669 1.00 66.67 100 GLU A CA 1
ATOM 751 C C . GLU A 1 91 ? -5.918 17.048 31.749 1.00 72.68 100 GLU A C 1
ATOM 752 O O . GLU A 1 91 ? -5.589 17.088 32.940 1.00 79.50 100 GLU A O 1
ATOM 758 N N . GLU A 1 92 ? -7.195 17.013 31.364 1.00 68.44 101 GLU A N 1
ATOM 759 C CA . GLU A 1 92 ? -8.263 16.949 32.354 1.00 74.43 101 GLU A CA 1
ATOM 760 C C . GLU A 1 92 ? -8.268 15.626 33.107 1.00 71.81 101 GLU A C 1
ATOM 761 O O . GLU A 1 92 ? -8.785 15.568 34.228 1.00 75.50 101 GLU A O 1
ATOM 767 N N . ASN A 1 93 ? -7.706 14.568 32.522 1.00 74.93 102 ASN A N 1
ATOM 768 C CA . ASN A 1 93 ? -7.615 13.265 33.169 1.00 74.75 102 ASN A CA 1
ATOM 769 C C . ASN A 1 93 ? -6.252 13.033 33.813 1.00 78.68 102 ASN A C 1
ATOM 770 O O . ASN A 1 93 ? -5.828 11.883 33.974 1.00 82.11 102 ASN A O 1
ATOM 775 N N . GLY A 1 94 ? -5.556 14.106 34.183 1.00 79.86 103 GLY A N 1
ATOM 776 C CA . GLY A 1 94 ? -4.317 14.003 34.925 1.00 62.24 103 GLY A CA 1
ATOM 777 C C . GLY A 1 94 ? -3.055 13.955 34.094 1.00 77.31 103 GLY A C 1
ATOM 778 O O . GLY A 1 94 ? -1.969 13.783 34.662 1.00 86.53 103 GLY A O 1
ATOM 779 N N . GLY A 1 95 ? -3.153 14.100 32.775 1.00 74.43 104 GLY A N 1
ATOM 780 C CA . GLY A 1 95 ? -1.966 14.050 31.940 1.00 72.25 104 GLY A CA 1
ATOM 781 C C . GLY A 1 95 ? -1.141 15.324 32.053 1.00 74.08 104 GLY A C 1
ATOM 782 O O . GLY A 1 95 ? -1.670 16.435 32.089 1.00 80.02 104 GLY A O 1
ATOM 783 N N . LYS A 1 96 ? 0.177 15.145 32.107 1.00 79.17 105 LYS A N 1
ATOM 784 C CA . LYS A 1 96 ? 1.084 16.281 32.155 1.00 68.20 105 LYS A CA 1
ATOM 785 C C . LYS A 1 96 ? 1.023 17.058 30.842 1.00 76.42 105 LYS A C 1
ATOM 786 O O . LYS A 1 96 ? 1.044 16.459 29.762 1.00 77.85 105 LYS A O 1
ATOM 792 N N . PRO A 1 97 ? 0.954 18.390 30.901 1.00 74.25 106 PRO A N 1
ATOM 793 C CA . PRO A 1 97 ? 0.787 19.167 29.661 1.00 69.24 106 PRO A CA 1
ATOM 794 C C . PRO A 1 97 ? 1.937 19.019 28.680 1.00 66.51 106 PRO A C 1
ATOM 795 O O . PRO A 1 97 ? 1.698 18.875 27.475 1.00 71.29 106 PRO A O 1
ATOM 799 N N . GLU A 1 98 ? 3.181 19.052 29.151 1.00 71.83 107 GLU A N 1
ATOM 800 C CA . GLU A 1 98 ? 4.307 18.995 28.229 1.00 70.54 107 GLU A CA 1
ATOM 801 C C . GLU A 1 98 ? 4.578 17.587 27.710 1.00 75.92 107 GLU A C 1
ATOM 802 O O . GLU A 1 98 ? 5.472 17.415 26.875 1.00 66.67 107 GLU A O 1
ATOM 808 N N . THR A 1 99 ? 3.830 16.586 28.169 1.00 73.21 108 THR A N 1
ATOM 809 C CA . THR A 1 99 ? 3.907 15.237 27.627 1.00 68.87 108 THR A CA 1
ATOM 810 C C . THR A 1 99 ? 2.731 14.906 26.714 1.00 76.59 108 THR A C 1
ATOM 811 O O . THR A 1 99 ? 2.616 13.764 26.261 1.00 70.96 108 THR A O 1
ATOM 815 N N . ASN A 1 100 ? 1.862 15.882 26.431 1.00 60.30 109 ASN A N 1
ATOM 816 C CA . ASN A 1 100 ? 0.632 15.684 25.669 1.00 59.71 109 ASN A CA 1
ATOM 817 C C . ASN A 1 100 ? 0.929 15.122 24.283 1.00 53.14 109 ASN A C 1
ATOM 818 O O . ASN A 1 100 ? 1.500 15.823 23.438 1.00 59.32 109 ASN A O 1
ATOM 823 N N . PRO A 1 101 ? 0.559 13.867 24.009 1.00 52.92 110 PRO A N 1
ATOM 824 C CA . PRO A 1 101 ? 0.851 13.295 22.684 1.00 55.30 110 PRO A CA 1
ATOM 825 C C . PRO A 1 101 ? 0.074 13.952 21.561 1.00 62.83 110 PRO A C 1
ATOM 826 O O . PRO A 1 101 ? 0.523 13.907 20.409 1.00 58.04 110 PRO A O 1
ATOM 830 N N . PHE A 1 102 ? -1.068 14.567 21.854 1.00 55.05 111 PHE A N 1
ATOM 831 C CA . PHE A 1 102 ? -1.830 15.269 20.831 1.00 58.89 111 PHE A CA 1
ATOM 832 C C . PHE A 1 102 ? -1.254 16.640 20.504 1.00 56.80 111 PHE A C 1
ATOM 833 O O . PHE A 1 102 ? -1.727 17.282 19.560 1.00 54.02 111 PHE A O 1
ATOM 841 N N . GLY A 1 103 ? -0.252 17.097 21.248 1.00 58.19 112 GLY A N 1
ATOM 842 C CA . GLY A 1 103 ? 0.459 18.320 20.945 1.00 52.28 112 GLY A CA 1
ATOM 843 C C . GLY A 1 103 ? 1.807 18.122 20.288 1.00 58.65 112 GLY A C 1
ATOM 844 O O . GLY A 1 103 ? 2.576 19.085 20.185 1.00 56.61 112 GLY A O 1
ATOM 845 N N . ALA A 1 104 ? 2.122 16.910 19.841 1.00 59.08 113 ALA A N 1
ATOM 846 C CA . ALA A 1 104 ? 3.403 16.646 19.206 1.00 69.45 113 ALA A CA 1
ATOM 847 C C . ALA A 1 104 ? 3.493 17.354 17.857 1.00 64.66 113 ALA A C 1
ATOM 848 O O . ALA A 1 104 ? 2.485 17.666 17.216 1.00 65.76 113 ALA A O 1
ATOM 850 N N . ARG A 1 105 ? 4.733 17.600 17.425 1.00 59.53 114 ARG A N 1
ATOM 851 C CA . ARG A 1 105 ? 4.951 18.305 16.167 1.00 55.99 114 ARG A CA 1
ATOM 852 C C . ARG A 1 105 ? 4.366 17.545 14.985 1.00 59.84 114 ARG A C 1
ATOM 853 O O . ARG A 1 105 ? 3.859 18.162 14.042 1.00 59.26 114 ARG A O 1
ATOM 861 N N . ALA A 1 106 ? 4.412 16.211 15.023 1.00 53.96 115 ALA A N 1
ATOM 862 C CA . ALA A 1 106 ? 3.848 15.417 13.937 1.00 54.45 115 ALA A CA 1
ATOM 863 C C . ALA A 1 106 ? 2.358 15.683 13.756 1.00 57.11 115 ALA A C 1
ATOM 864 O O . ALA A 1 106 ? 1.846 15.602 12.634 1.00 56.60 115 ALA A O 1
ATOM 866 N N . VAL A 1 107 ? 1.648 16.004 14.839 1.00 49.08 116 VAL A N 1
ATOM 867 C CA . VAL A 1 107 ? 0.226 16.311 14.721 1.00 50.87 116 VAL A CA 1
ATOM 868 C C . VAL A 1 107 ? 0.026 17.631 13.989 1.00 60.20 116 VAL A C 1
ATOM 869 O O . VAL A 1 107 ? -0.838 17.741 13.111 1.00 54.19 116 VAL A O 1
ATOM 873 N N . ARG A 1 108 ? 0.824 18.650 14.331 1.00 52.30 117 ARG A N 1
ATOM 874 C CA . ARG A 1 108 ? 0.707 19.946 13.665 1.00 57.55 117 ARG A CA 1
ATOM 875 C C . ARG A 1 108 ? 1.030 19.837 12.183 1.00 53.38 117 ARG A C 1
ATOM 876 O O . ARG A 1 108 ? 0.347 20.436 11.344 1.00 58.17 117 ARG A O 1
ATOM 884 N N . LEU A 1 109 ? 2.084 19.094 11.843 1.00 54.33 118 LEU A N 1
ATOM 885 C CA . LEU A 1 109 ? 2.474 18.968 10.444 1.00 57.89 118 LEU A CA 1
ATOM 886 C C . LEU A 1 109 ? 1.416 18.221 9.647 1.00 53.16 118 LEU A C 1
ATOM 887 O O . LEU A 1 109 ? 1.122 18.582 8.501 1.00 56.22 118 LEU A O 1
ATOM 892 N N . TYR A 1 110 ? 0.830 17.180 10.241 1.00 50.84 119 TYR A N 1
ATOM 893 C CA . TYR A 1 110 ? -0.216 16.427 9.562 1.00 52.33 119 TYR A CA 1
ATOM 894 C C . TYR A 1 110 ? -1.433 17.300 9.279 1.00 60.07 119 TYR A C 1
ATOM 895 O O . TYR A 1 110 ? -1.980 17.273 8.170 1.00 59.32 119 TYR A O 1
ATOM 904 N N . LEU A 1 111 ? -1.867 18.089 10.265 1.00 50.88 120 LEU A N 1
ATOM 905 C CA . LEU A 1 111 ? -3.047 18.926 10.067 1.00 55.83 120 LEU A CA 1
ATOM 906 C C . LEU A 1 111 ? -2.819 19.951 8.963 1.00 52.90 120 LEU A C 1
ATOM 907 O O . LEU A 1 111 ? -3.731 20.237 8.177 1.00 56.85 120 LEU A O 1
ATOM 912 N N . ARG A 1 112 ? -1.609 20.513 8.884 1.00 45.32 121 ARG A N 1
ATOM 913 C CA . ARG A 1 112 ? -1.303 21.452 7.808 1.00 48.46 121 ARG A CA 1
ATOM 914 C C . ARG A 1 112 ? -1.352 20.772 6.447 1.00 55.38 121 ARG A C 1
ATOM 915 O O . ARG A 1 112 ? -1.855 21.351 5.477 1.00 53.78 121 ARG A O 1
ATOM 923 N N . GLU A 1 113 ? -0.821 19.551 6.352 1.00 48.23 122 GLU A N 1
ATOM 924 C CA . GLU A 1 113 ? -0.862 18.831 5.084 1.00 55.27 122 GLU A CA 1
ATOM 925 C C . GLU A 1 113 ? -2.297 18.539 4.668 1.00 53.87 122 GLU A C 1
ATOM 926 O O . GLU A 1 113 ? -2.656 18.701 3.496 1.00 57.77 122 GLU A O 1
ATOM 932 N N . VAL A 1 114 ? -3.133 18.111 5.615 1.00 45.68 123 VAL A N 1
ATOM 933 C CA . VAL A 1 114 ? -4.535 17.851 5.305 1.00 42.66 123 VAL A CA 1
ATOM 934 C C . VAL A 1 114 ? -5.229 19.137 4.877 1.00 44.15 123 VAL A C 1
ATOM 935 O O . VAL A 1 114 ? -6.000 19.152 3.910 1.00 48.94 123 VAL A O 1
ATOM 939 N N . ARG A 1 115 ? -4.947 20.239 5.574 1.00 48.79 124 ARG A N 1
ATOM 940 C CA . ARG A 1 115 ? -5.563 21.519 5.238 1.00 57.50 124 ARG A CA 1
ATOM 941 C C . ARG A 1 115 ? -5.216 21.946 3.815 1.00 61.38 124 ARG A C 1
ATOM 942 O O . ARG A 1 115 ? -6.097 22.341 3.042 1.00 55.32 124 ARG A O 1
ATOM 950 N N . ASP A 1 116 ? -3.934 21.866 3.447 1.00 53.49 125 ASP A N 1
ATOM 951 C CA . ASP A 1 116 ? -3.506 22.370 2.143 1.00 56.71 125 ASP A CA 1
ATOM 952 C C . ASP A 1 116 ? -3.935 21.440 1.013 1.00 50.70 125 ASP A C 1
ATOM 953 O O . ASP A 1 116 ? -4.294 21.904 -0.076 1.00 58.68 125 ASP A O 1
ATOM 958 N N . MET A 1 117 ? -3.896 20.127 1.242 1.00 47.84 126 MET A N 1
ATOM 959 C CA . MET A 1 117 ? -4.296 19.191 0.195 1.00 46.50 126 MET A CA 1
ATOM 960 C C . MET A 1 117 ? -5.805 19.208 -0.018 1.00 48.99 126 MET A C 1
ATOM 961 O O . MET A 1 117 ? -6.274 19.198 -1.163 1.00 53.36 126 MET A O 1
ATOM 966 N N . GLN A 1 118 ? -6.585 19.229 1.065 1.00 44.41 127 GLN A N 1
ATOM 967 C CA . GLN A 1 118 ? -8.037 19.206 0.914 1.00 54.61 127 GLN A CA 1
ATOM 968 C C . GLN A 1 118 ? -8.552 20.502 0.303 1.00 57.15 127 GLN A C 1
ATOM 969 O O . GLN A 1 118 ? -9.515 20.487 -0.471 1.00 60.80 127 GLN A O 1
ATOM 975 N N . SER A 1 119 ? -7.926 21.634 0.634 1.00 55.99 128 SER A N 1
ATOM 976 C CA . SER A 1 119 ? -8.367 22.905 0.069 1.00 61.05 128 SER A CA 1
ATOM 977 C C . SER A 1 119 ? -8.210 22.914 -1.447 1.00 66.08 128 SER A C 1
ATOM 978 O O . SER A 1 119 ? -9.050 23.473 -2.162 1.00 60.13 128 SER A O 1
ATOM 981 N N . LYS A 1 120 ? -7.148 22.287 -1.958 1.00 58.71 129 LYS A N 1
ATOM 982 C CA . LYS A 1 120 ? -6.997 22.160 -3.403 1.00 60.36 129 LYS A CA 1
ATOM 983 C C . LYS A 1 120 ? -7.942 21.107 -3.975 1.00 55.92 129 LYS A C 1
ATOM 984 O O . LYS A 1 120 ? -8.571 21.337 -5.013 1.00 53.69 129 LYS A O 1
ATOM 990 N N . ALA A 1 121 ? -8.068 19.956 -3.309 1.00 49.76 130 ALA A N 1
ATOM 991 C CA . ALA A 1 121 ? -8.876 18.871 -3.862 1.00 57.46 130 ALA A CA 1
ATOM 992 C C . ALA A 1 121 ? -10.366 19.184 -3.783 1.00 51.81 130 ALA A C 1
ATOM 993 O O . ALA A 1 121 ? -11.117 18.886 -4.720 1.00 51.95 130 ALA A O 1
ATOM 995 N N . ARG A 1 122 ? -10.817 19.773 -2.674 1.00 54.15 131 ARG A N 1
ATOM 996 C CA . ARG A 1 122 ? -12.224 20.131 -2.533 1.00 52.52 131 ARG A CA 1
ATOM 997 C C . ARG A 1 122 ? -12.567 21.446 -3.215 1.00 60.09 131 ARG A C 1
ATOM 998 O O . ARG A 1 122 ? -13.731 21.658 -3.569 1.00 61.99 131 ARG A O 1
ATOM 1006 N N . GLY A 1 123 ? -11.592 22.330 -3.403 1.00 59.50 132 GLY A N 1
ATOM 1007 C CA . GLY A 1 123 ? -11.890 23.655 -3.906 1.00 67.80 132 GLY A CA 1
ATOM 1008 C C . GLY A 1 123 ? -12.540 24.552 -2.881 1.00 70.00 132 GLY A C 1
ATOM 1009 O O . GLY A 1 123 ? -13.341 25.420 -3.242 1.00 71.13 132 GLY A O 1
ATOM 1010 N N . VAL A 1 124 ? -12.228 24.355 -1.602 1.00 64.86 133 VAL A N 1
ATOM 1011 C CA . VAL A 1 124 ? -12.772 25.160 -0.520 1.00 66.30 133 VAL A CA 1
ATOM 1012 C C . VAL A 1 124 ? -11.620 25.852 0.195 1.00 75.43 133 VAL A C 1
ATOM 1013 O O . VAL A 1 124 ? -10.451 25.498 0.034 1.00 72.70 133 VAL A O 1
ATOM 1017 N N . SER A 1 125 ? -11.970 26.847 1.003 1.00 73.58 134 SER A N 1
ATOM 1018 C CA . SER A 1 125 ? -11.009 27.580 1.811 1.00 74.40 134 SER A CA 1
ATOM 1019 C C . SER A 1 125 ? -11.332 27.366 3.281 1.00 80.74 134 SER A C 1
ATOM 1020 O O . SER A 1 125 ? -12.477 27.561 3.705 1.00 73.32 134 SER A O 1
ATOM 1023 N N . TYR A 1 126 ? -10.325 26.968 4.053 1.00 64.20 135 TYR A N 1
ATOM 1024 C CA . TYR A 1 126 ? -10.492 26.726 5.477 1.00 78.32 135 TYR A CA 1
ATOM 1025 C C . TYR A 1 126 ? -10.155 27.943 6.330 1.00 80.12 135 TYR A C 1
ATOM 1026 O O . TYR A 1 126 ? -10.139 27.835 7.560 1.00 87.21 135 TYR A O 1
ATOM 1035 N N . GLU A 1 127 ? -9.889 29.091 5.713 1.00 85.08 136 GLU A N 1
ATOM 1036 C CA . GLU A 1 127 ? -9.580 30.287 6.481 1.00 91.20 136 GLU A CA 1
ATOM 1037 C C . GLU A 1 127 ? -10.845 30.856 7.115 1.00 87.18 136 GLU A C 1
ATOM 1038 O O . GLU A 1 127 ? -11.956 30.681 6.606 1.00 81.27 136 GLU A O 1
ATOM 1044 N N . LYS A 1 128 ? -10.668 31.535 8.246 1.00 97.95 137 LYS A N 1
ATOM 1045 C CA . LYS A 1 128 ? -11.790 32.140 8.951 1.00 108.57 137 LYS A CA 1
ATOM 1046 C C . LYS A 1 128 ? -12.261 33.389 8.217 1.00 104.08 137 LYS A C 1
ATOM 1047 O O . LYS A 1 128 ? -11.462 34.280 7.911 1.00 95.94 137 LYS A O 1
ATOM 1053 N N . LYS A 1 129 ? -13.559 33.453 7.938 1.00 114.68 138 LYS A N 1
ATOM 1054 C CA . LYS A 1 129 ? -14.144 34.603 7.259 1.00 111.49 138 LYS A CA 1
ATOM 1055 C C . LYS A 1 129 ? -14.449 35.723 8.250 1.00 117.52 138 LYS A C 1
ATOM 1056 O O . LYS A 1 129 ? -13.635 36.032 9.121 1.00 113.41 138 LYS A O 1
#